Protein AF-A0A951NDZ2-F1 (afdb_monomer_lite)

Sequence (162 aa):
MSVLAFVDWQRAVTLLCQTNVKGIPMALCFEADPERTVRSPSTQIPFPRVIQLTRYVYVPWENRPHGDVSDLATKRDVLDRDKHTCVYCGKAGATTVDHVLPQSRGGRNSWENLAACCRSCNHEKADRTPEEAGMRLRWHPWRPDKTGYAQRAIWAGLAPAG

Foldseek 3Di:
DDDLDDDDQVVVVVQQPDDPPVRHRQKDQPDADPVDWDDDPVDIGGRGPDIGGPDDDDDDPPPDPPDDPNFADDQVRQCVVQVQAAQFPRDHNQPGKAFLQAVVRVGGNGQQGIHGHHPVVRVQQDNHHCVRSVTDGNDGGDDDPPVSVSSVVVVVVVDDPD

Secondary structure (DSSP, 8-state):
--------HHHHHHHHH-B-TTS-BSEEEEEEEEEEEEEETTEEEEEEEEEEESS----------SSGGGGB--HHHHHHHTTTB-TTT--B---EEEESS-GGGT--SBTTTEEEE-HHHHHHHTTS-TTTTTPPPSS------HHHHHHHHHHHHT----

Radius of gyration: 23.82 Å; chains: 1; bounding box: 50×30×68 Å

pLDDT: mean 81.68, std 19.01, range [36.09, 98.38]

Structure (mmCIF, N/CA/C/O backbone):
data_AF-A0A951NDZ2-F1
#
_entry.id   AF-A0A951NDZ2-F1
#
loop_
_atom_site.group_PDB
_atom_site.id
_atom_site.type_symbol
_atom_site.label_atom_id
_atom_site.label_alt_id
_atom_site.label_comp_id
_atom_site.label_asym_id
_atom_site.label_entity_id
_atom_site.label_seq_id
_atom_site.pdbx_PDB_ins_code
_atom_site.Cartn_x
_atom_site.Cartn_y
_atom_site.Cartn_z
_atom_site.occupancy
_atom_site.B_iso_or_equiv
_atom_site.auth_seq_id
_atom_site.auth_comp_id
_atom_site.auth_asym_id
_atom_site.auth_atom_id
_atom_site.pdbx_PDB_model_num
ATOM 1 N N . MET A 1 1 ? 13.190 -17.840 -13.270 1.00 50.56 1 MET A N 1
ATOM 2 C CA . MET A 1 1 ? 13.160 -16.546 -13.987 1.00 50.56 1 MET A CA 1
ATOM 3 C C . MET A 1 1 ? 11.716 -16.091 -14.061 1.00 50.56 1 MET A C 1
ATOM 5 O O . MET A 1 1 ? 10.891 -16.872 -14.511 1.00 50.56 1 MET A O 1
ATOM 9 N N . SER A 1 2 ? 11.392 -14.896 -13.572 1.00 54.44 2 SER A N 1
ATOM 10 C CA . SER A 1 2 ? 10.060 -14.303 -13.733 1.00 54.44 2 SER A CA 1
ATOM 11 C C . SER A 1 2 ? 10.058 -13.369 -14.944 1.00 54.44 2 SER A C 1
ATOM 13 O O . SER A 1 2 ? 11.010 -12.618 -15.154 1.00 54.44 2 SER A O 1
ATOM 15 N N . VAL A 1 3 ? 8.998 -13.421 -15.753 1.00 67.62 3 VAL A N 1
ATOM 16 C CA . VAL A 1 3 ? 8.802 -12.471 -16.857 1.00 67.62 3 VAL A CA 1
ATOM 17 C C . VAL A 1 3 ? 8.489 -11.103 -16.255 1.00 67.62 3 VAL A C 1
ATOM 19 O O . VAL A 1 3 ? 7.523 -10.962 -15.507 1.00 67.62 3 VAL A O 1
ATOM 22 N N . LEU A 1 4 ? 9.322 -10.106 -16.561 1.00 64.12 4 LEU A N 1
ATOM 23 C CA . LEU A 1 4 ? 9.162 -8.743 -16.044 1.00 64.12 4 LEU A CA 1
ATOM 24 C C . LEU A 1 4 ? 8.104 -7.947 -16.826 1.00 64.12 4 LEU A C 1
ATOM 26 O O . LEU A 1 4 ? 7.376 -7.162 -16.222 1.00 64.12 4 LEU A O 1
ATOM 30 N N . ALA A 1 5 ? 8.024 -8.141 -18.148 1.00 66.19 5 ALA A N 1
ATOM 31 C CA . ALA A 1 5 ? 7.063 -7.499 -19.048 1.00 66.19 5 ALA A CA 1
ATOM 32 C C . ALA A 1 5 ? 7.040 -8.190 -20.428 1.00 66.19 5 ALA A C 1
ATOM 34 O O . ALA A 1 5 ? 7.994 -8.882 -20.787 1.00 66.19 5 ALA A O 1
ATOM 35 N N . PHE A 1 6 ? 5.978 -7.952 -21.206 1.00 77.31 6 PHE A N 1
ATOM 36 C CA . PHE A 1 6 ? 5.911 -8.266 -22.638 1.00 77.31 6 PHE A CA 1
ATOM 37 C C . PHE A 1 6 ? 6.169 -6.992 -23.454 1.00 77.31 6 PHE A C 1
ATOM 39 O O . PHE A 1 6 ? 5.673 -5.925 -23.095 1.00 77.31 6 PHE A O 1
ATOM 46 N N . VAL A 1 7 ? 6.941 -7.105 -24.536 1.00 75.12 7 VAL A N 1
ATOM 47 C CA . VAL A 1 7 ? 7.273 -6.014 -25.472 1.00 75.12 7 VAL A CA 1
ATOM 48 C C . VAL A 1 7 ? 7.123 -6.514 -26.909 1.00 75.12 7 VAL A C 1
ATOM 50 O O . VAL A 1 7 ? 7.178 -7.723 -27.141 1.00 75.12 7 VAL A O 1
ATOM 53 N N . ASP A 1 8 ? 6.942 -5.611 -27.872 1.00 83.94 8 ASP A N 1
ATOM 54 C CA . ASP A 1 8 ? 6.964 -5.972 -29.291 1.00 83.94 8 ASP A CA 1
ATOM 55 C C . ASP A 1 8 ? 8.374 -6.395 -29.760 1.00 83.94 8 ASP A C 1
ATOM 57 O O . ASP A 1 8 ? 9.396 -6.161 -29.099 1.00 83.94 8 ASP A O 1
ATOM 61 N N . TRP A 1 9 ? 8.433 -7.055 -30.919 1.00 8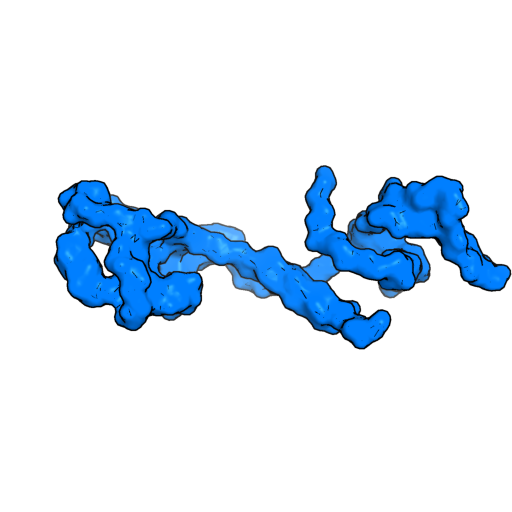7.00 9 TRP A N 1
ATOM 62 C CA . TRP A 1 9 ? 9.678 -7.629 -31.428 1.00 87.00 9 TRP A CA 1
ATOM 63 C C . TRP A 1 9 ? 10.665 -6.560 -31.916 1.00 87.00 9 TRP A C 1
ATOM 65 O O . TRP A 1 9 ? 11.875 -6.747 -31.778 1.00 87.00 9 TRP A O 1
ATOM 75 N N . GLN A 1 10 ? 10.186 -5.428 -32.441 1.00 86.19 10 GLN A N 1
ATOM 76 C CA . GLN A 1 10 ? 11.036 -4.317 -32.875 1.00 86.19 10 GLN A CA 1
ATOM 77 C C . GLN A 1 10 ? 11.770 -3.699 -31.681 1.00 86.19 10 GLN A C 1
ATOM 79 O O . GLN A 1 10 ? 12.962 -3.381 -31.761 1.00 86.19 10 GLN A O 1
ATOM 84 N N . ARG A 1 11 ? 11.089 -3.579 -30.541 1.00 78.31 11 ARG A N 1
ATOM 85 C CA . ARG A 1 11 ? 11.650 -3.083 -29.289 1.00 78.31 11 ARG A CA 1
ATOM 86 C C . ARG A 1 11 ? 12.653 -4.060 -28.707 1.00 78.31 11 ARG A C 1
ATOM 88 O O . ARG A 1 11 ? 13.726 -3.634 -28.278 1.00 78.31 11 ARG A O 1
ATOM 95 N N . ALA A 1 12 ? 12.336 -5.351 -28.737 1.00 86.56 12 ALA A N 1
ATOM 96 C CA . ALA A 1 12 ? 13.269 -6.384 -28.318 1.00 86.56 12 ALA A CA 1
ATOM 97 C C . ALA A 1 12 ? 14.571 -6.321 -29.134 1.00 86.56 12 ALA A C 1
ATOM 99 O O . ALA A 1 12 ? 15.654 -6.267 -28.556 1.00 86.56 12 ALA A O 1
ATOM 100 N N . VAL A 1 13 ? 14.470 -6.206 -30.461 1.00 89.50 13 VAL A N 1
ATOM 101 C CA . VAL A 1 13 ? 15.628 -6.025 -31.352 1.00 89.50 13 VAL A CA 1
ATOM 102 C C . VAL A 1 13 ? 16.373 -4.725 -31.052 1.00 89.50 13 VAL A C 1
ATOM 104 O O . VAL A 1 13 ? 17.597 -4.731 -30.968 1.00 89.50 13 VAL A O 1
ATOM 107 N N . THR A 1 14 ? 15.659 -3.624 -30.814 1.00 86.75 14 THR A N 1
ATOM 108 C CA . THR A 1 14 ? 16.275 -2.337 -30.455 1.00 86.75 14 THR A CA 1
ATOM 109 C C . THR A 1 14 ? 17.142 -2.465 -29.201 1.00 86.75 14 THR A C 1
ATOM 111 O O . THR A 1 14 ? 18.275 -1.993 -29.189 1.00 86.75 14 THR A O 1
ATOM 114 N N . LEU A 1 15 ? 16.646 -3.133 -28.157 1.00 86.19 15 LEU A N 1
ATOM 115 C CA . LEU A 1 15 ? 17.389 -3.344 -26.910 1.00 86.19 15 LEU A CA 1
ATOM 116 C C . LEU A 1 15 ? 18.588 -4.288 -27.085 1.00 86.19 15 LEU A C 1
ATOM 118 O O . LEU A 1 15 ? 19.610 -4.087 -26.432 1.00 86.19 15 LEU A O 1
ATOM 122 N N . LEU A 1 16 ? 18.479 -5.286 -27.966 1.00 88.56 16 LEU A N 1
ATOM 123 C CA . LEU A 1 16 ? 19.588 -6.180 -28.322 1.00 88.56 16 LEU A CA 1
ATOM 124 C C . LEU A 1 16 ? 20.699 -5.457 -29.098 1.00 88.56 16 LEU A C 1
ATOM 126 O O . LEU A 1 16 ? 21.868 -5.793 -28.940 1.00 88.56 16 LEU A O 1
ATOM 130 N N . CYS A 1 17 ? 20.347 -4.454 -29.907 1.00 87.81 17 CYS A N 1
ATOM 131 C CA . CYS A 1 17 ? 21.308 -3.644 -30.661 1.00 87.81 17 CYS A CA 1
ATOM 132 C C . CYS A 1 17 ? 21.969 -2.535 -29.835 1.00 87.81 17 CYS A C 1
ATOM 134 O O . CYS A 1 17 ? 22.982 -1.979 -30.256 1.00 87.81 17 CYS A O 1
ATOM 136 N N . GLN A 1 18 ? 21.376 -2.144 -28.707 1.00 82.75 18 GLN A N 1
ATOM 137 C CA . GLN A 1 18 ? 21.843 -1.004 -27.926 1.00 82.75 18 GLN A CA 1
ATOM 138 C C . GLN A 1 18 ? 22.912 -1.406 -26.914 1.00 82.75 18 GLN A C 1
ATOM 140 O O . GLN A 1 18 ? 22.823 -2.433 -26.243 1.00 82.75 18 GLN A O 1
ATOM 145 N N . THR A 1 19 ? 23.890 -0.523 -26.735 1.00 78.25 19 THR A N 1
ATOM 146 C CA . THR A 1 19 ? 24.867 -0.583 -25.649 1.00 78.25 19 THR A CA 1
ATOM 147 C C . THR A 1 19 ? 24.744 0.651 -24.769 1.00 78.25 19 THR A C 1
ATOM 149 O O . THR A 1 19 ? 24.386 1.732 -25.234 1.00 78.25 19 THR A O 1
ATOM 152 N N . ASN A 1 20 ? 25.090 0.523 -23.492 1.00 72.88 20 ASN A N 1
ATOM 153 C CA . ASN A 1 20 ? 25.246 1.689 -22.631 1.00 72.88 20 ASN A CA 1
ATOM 154 C C . ASN A 1 20 ? 26.549 2.454 -22.943 1.00 72.88 20 ASN A C 1
ATOM 156 O O . ASN A 1 20 ? 27.364 2.027 -23.757 1.00 72.88 20 ASN A O 1
ATOM 160 N N . VAL A 1 21 ? 26.779 3.566 -22.236 1.00 71.06 21 VAL A N 1
ATOM 161 C CA . VAL A 1 21 ? 27.969 4.428 -22.398 1.00 71.06 21 VAL A CA 1
ATOM 162 C C . VAL A 1 21 ? 29.311 3.723 -22.158 1.00 71.06 21 VAL A C 1
ATOM 164 O O . VAL A 1 21 ? 30.348 4.239 -22.552 1.00 71.06 21 VAL A O 1
ATOM 167 N N . LYS A 1 22 ? 29.308 2.551 -21.508 1.00 70.12 22 LYS A N 1
ATOM 168 C CA . LYS A 1 22 ? 30.496 1.709 -21.296 1.00 70.12 22 LYS A CA 1
ATOM 169 C C . LYS A 1 22 ? 30.636 0.612 -22.361 1.00 70.12 22 LYS A C 1
ATOM 171 O O . LYS A 1 22 ? 31.443 -0.292 -22.183 1.00 70.12 22 LYS A O 1
ATOM 176 N N . GLY A 1 23 ? 29.821 0.643 -23.419 1.00 75.94 23 GLY A N 1
ATOM 177 C CA . GLY A 1 23 ? 29.807 -0.368 -24.479 1.00 75.94 23 GLY A CA 1
ATOM 178 C C . GLY A 1 23 ? 29.191 -1.709 -24.068 1.00 75.94 23 GLY A C 1
ATOM 179 O O . GLY A 1 23 ? 29.291 -2.677 -24.811 1.00 75.94 23 GLY A O 1
ATOM 180 N N . ILE A 1 24 ? 28.545 -1.796 -22.899 1.00 74.44 24 ILE A N 1
ATOM 181 C CA . ILE A 1 24 ? 27.916 -3.042 -22.436 1.00 74.44 24 ILE A CA 1
ATOM 182 C C . ILE A 1 24 ? 26.535 -3.161 -23.102 1.00 74.44 24 ILE A C 1
ATOM 184 O O . ILE A 1 24 ? 25.765 -2.197 -22.994 1.00 74.44 24 ILE A O 1
ATOM 188 N N . PRO A 1 25 ? 26.190 -4.301 -23.739 1.00 79.62 25 PRO A N 1
ATOM 189 C CA . PRO A 1 25 ? 24.870 -4.531 -24.336 1.00 79.62 25 PRO A CA 1
ATOM 190 C C . PRO A 1 25 ? 23.765 -4.248 -23.331 1.00 79.62 25 PRO A C 1
ATOM 192 O O . PRO A 1 25 ? 23.947 -4.556 -22.162 1.00 79.62 25 PRO A O 1
ATOM 195 N N . MET A 1 26 ? 22.639 -3.668 -23.735 1.00 78.62 26 MET A N 1
ATOM 196 C CA . MET A 1 26 ? 21.518 -3.386 -22.828 1.00 78.62 26 MET A CA 1
ATOM 197 C C . MET A 1 26 ? 20.657 -4.623 -22.560 1.00 78.62 26 MET A C 1
ATOM 199 O O . MET A 1 26 ? 20.078 -4.755 -21.479 1.00 78.62 26 MET A O 1
ATOM 203 N N . ALA A 1 27 ? 20.608 -5.545 -23.517 1.00 87.50 27 ALA A N 1
ATOM 204 C CA . ALA A 1 27 ? 19.913 -6.813 -23.403 1.00 87.50 27 ALA A CA 1
ATOM 205 C C . ALA A 1 27 ? 20.702 -7.941 -24.072 1.00 87.50 27 ALA A C 1
ATOM 207 O O . ALA A 1 27 ? 21.537 -7.710 -24.943 1.00 87.50 27 ALA A O 1
ATOM 208 N N . LEU A 1 28 ? 20.403 -9.167 -23.665 1.00 90.69 28 LEU A N 1
ATOM 209 C CA . LEU A 1 28 ? 20.874 -10.408 -24.259 1.00 90.69 28 LEU A CA 1
ATOM 210 C C . LEU A 1 28 ? 19.667 -11.210 -24.724 1.00 90.69 28 LEU A C 1
ATOM 212 O O . LEU A 1 28 ? 18.632 -11.237 -24.053 1.00 90.69 28 LEU A O 1
ATOM 216 N N . CYS A 1 29 ? 19.799 -11.872 -25.868 1.00 91.44 29 CYS A N 1
ATOM 217 C CA . CYS A 1 29 ? 18.777 -12.793 -26.335 1.00 91.44 29 CYS A CA 1
ATOM 218 C C . CYS A 1 29 ? 18.905 -14.080 -25.522 1.00 91.44 29 CYS A C 1
ATOM 220 O O . CYS A 1 29 ? 19.943 -14.735 -25.568 1.00 91.44 29 CYS A O 1
ATOM 222 N N . PHE A 1 30 ? 17.869 -14.406 -24.755 1.00 91.75 30 PHE A N 1
ATOM 223 C CA . PHE A 1 30 ? 17.833 -15.609 -23.931 1.00 91.75 30 PHE A CA 1
ATOM 224 C C . PHE A 1 30 ? 17.192 -16.772 -24.691 1.00 91.75 30 PHE A C 1
ATOM 226 O O . PHE A 1 30 ? 17.709 -17.883 -24.678 1.00 91.75 30 PHE A O 1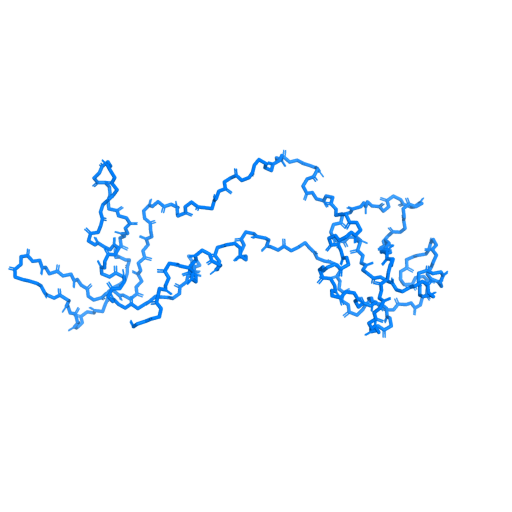
ATOM 233 N N . GLU A 1 31 ? 16.103 -16.496 -25.409 1.00 92.94 31 GLU A N 1
ATOM 234 C CA . GLU A 1 31 ? 15.418 -17.463 -26.263 1.00 92.94 31 GLU A CA 1
ATOM 235 C C . GLU A 1 31 ? 15.060 -16.804 -27.593 1.00 92.94 31 GLU A C 1
ATOM 237 O O . GLU A 1 31 ? 14.552 -15.678 -27.619 1.00 92.94 31 GLU A O 1
ATOM 242 N N . ALA A 1 32 ? 15.308 -17.514 -28.690 1.00 93.81 32 ALA A N 1
ATOM 243 C CA . ALA A 1 32 ? 15.009 -17.068 -30.042 1.00 93.81 32 ALA A CA 1
ATOM 244 C C . ALA A 1 32 ? 14.104 -18.071 -30.758 1.00 93.81 32 ALA A C 1
ATOM 246 O O . ALA A 1 32 ? 14.092 -19.262 -30.450 1.00 93.81 32 ALA A O 1
ATOM 247 N N . ASP A 1 33 ? 13.352 -17.574 -31.729 1.00 93.25 33 ASP A N 1
ATOM 248 C CA . ASP A 1 33 ? 12.639 -18.404 -32.687 1.00 93.25 33 ASP A CA 1
ATOM 249 C C . ASP A 1 33 ? 13.653 -19.020 -33.675 1.00 93.25 33 ASP A C 1
ATOM 251 O O . ASP A 1 33 ? 14.433 -18.274 -34.277 1.00 93.25 33 ASP A O 1
ATOM 255 N N . PRO A 1 34 ? 13.683 -20.356 -33.837 1.00 91.81 34 PRO A N 1
ATOM 256 C CA . PRO A 1 34 ? 14.669 -21.024 -34.683 1.00 91.81 34 PRO A CA 1
ATOM 257 C C . PRO A 1 34 ? 14.437 -20.807 -36.185 1.00 91.81 34 PRO A C 1
ATOM 259 O O . PRO A 1 34 ? 15.372 -20.966 -36.967 1.00 91.81 34 PRO A O 1
ATOM 262 N N . GLU A 1 35 ? 13.224 -20.439 -36.604 1.00 94.88 35 GLU A N 1
ATOM 263 C CA . GLU A 1 35 ? 12.859 -20.307 -38.021 1.00 94.88 35 GLU A CA 1
ATOM 264 C C . GLU A 1 35 ? 12.879 -18.853 -38.504 1.00 94.88 35 GLU A C 1
ATOM 266 O O . GLU A 1 35 ? 12.789 -18.577 -39.703 1.00 94.88 35 GLU A O 1
ATOM 271 N N . ARG A 1 36 ? 13.003 -17.893 -37.581 1.00 93.62 36 ARG A N 1
ATOM 272 C CA . ARG A 1 36 ? 12.875 -16.465 -37.882 1.00 93.62 36 ARG A CA 1
ATOM 273 C C . ARG A 1 36 ? 14.138 -15.698 -37.525 1.00 93.62 36 ARG A C 1
ATOM 275 O O . ARG A 1 36 ? 14.774 -15.886 -36.492 1.00 93.62 36 ARG A O 1
ATOM 282 N N . THR A 1 37 ? 14.501 -14.759 -38.389 1.00 94.69 37 THR A N 1
ATOM 283 C CA . THR A 1 37 ? 15.676 -13.901 -38.205 1.00 94.69 37 THR A CA 1
ATOM 284 C C . THR A 1 37 ? 15.354 -12.500 -38.684 1.00 94.69 37 THR A C 1
ATOM 286 O O . THR A 1 37 ? 14.786 -12.316 -39.760 1.00 94.69 37 THR A O 1
ATOM 289 N N . VAL A 1 38 ? 15.752 -11.506 -37.900 1.00 93.69 38 VAL A N 1
ATOM 290 C CA . VAL A 1 38 ? 15.701 -10.100 -38.288 1.00 93.69 38 VAL A CA 1
ATOM 291 C C . VAL A 1 38 ? 17.002 -9.758 -39.002 1.00 93.69 38 VAL A C 1
ATOM 293 O O . VAL A 1 38 ? 18.091 -10.017 -38.492 1.00 93.69 38 VAL A O 1
ATOM 296 N N . ARG A 1 39 ? 16.894 -9.209 -40.213 1.00 92.31 39 ARG A N 1
ATOM 297 C CA . ARG A 1 39 ? 18.040 -8.936 -41.088 1.00 92.31 39 ARG A CA 1
ATOM 298 C C . ARG A 1 39 ? 18.142 -7.445 -41.383 1.00 92.31 39 ARG A C 1
ATOM 300 O O . ARG A 1 39 ? 17.141 -6.798 -41.672 1.00 92.31 39 ARG A O 1
ATOM 307 N N . SER A 1 40 ? 19.364 -6.931 -41.358 1.00 87.88 40 SER A N 1
ATOM 308 C CA . SER A 1 40 ? 19.760 -5.642 -41.919 1.00 87.88 40 SER A CA 1
ATOM 309 C C . SER A 1 40 ? 20.948 -5.857 -42.872 1.00 87.88 40 SER A C 1
ATOM 311 O O . SER A 1 40 ? 21.556 -6.931 -42.852 1.00 87.88 40 SER A O 1
ATOM 313 N N . PRO A 1 41 ? 21.321 -4.867 -43.703 1.00 92.69 41 PRO A N 1
ATOM 314 C CA . PRO A 1 41 ? 22.468 -4.999 -44.606 1.00 92.69 41 PRO A CA 1
ATOM 315 C C . PRO A 1 41 ? 23.795 -5.336 -43.906 1.00 92.69 41 PRO A C 1
ATOM 317 O O . PRO A 1 41 ? 24.672 -5.937 -44.517 1.00 92.69 41 PRO A O 1
ATOM 320 N N . SER A 1 42 ? 23.947 -4.962 -42.633 1.00 88.62 42 SER A N 1
ATOM 321 C CA . SER A 1 42 ? 25.185 -5.116 -41.861 1.00 88.62 42 SER A CA 1
ATOM 322 C C . SER A 1 42 ? 25.060 -6.058 -40.661 1.00 88.62 42 SER A C 1
ATOM 324 O O . SER A 1 42 ? 26.039 -6.265 -39.945 1.00 88.62 42 SER A O 1
ATOM 326 N N . THR A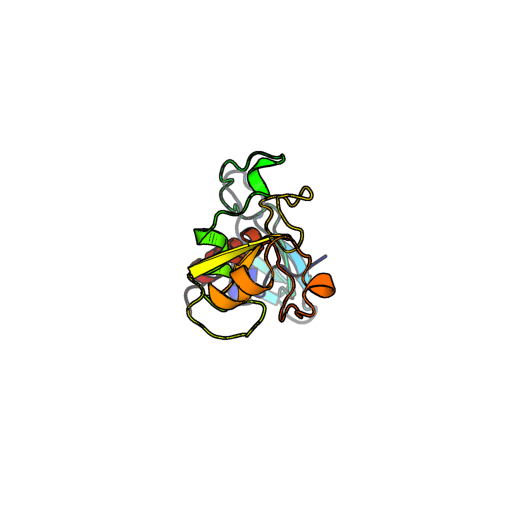 1 43 ? 23.876 -6.602 -40.364 1.00 86.12 43 THR A N 1
ATOM 327 C CA . THR A 1 43 ? 23.643 -7.366 -39.128 1.00 86.12 43 THR A CA 1
ATOM 328 C C . THR A 1 43 ? 22.513 -8.378 -39.293 1.00 86.12 43 THR A C 1
ATOM 330 O O . THR A 1 43 ? 21.553 -8.168 -40.033 1.00 86.12 43 THR A O 1
ATOM 333 N N . GLN A 1 44 ? 22.610 -9.493 -38.574 1.00 91.25 44 GLN A N 1
ATOM 334 C CA . GLN A 1 44 ? 21.542 -10.481 -38.457 1.00 91.25 44 GLN A CA 1
ATOM 335 C C . GLN A 1 44 ? 21.316 -10.786 -36.982 1.00 91.25 44 GLN A C 1
ATOM 337 O O . GLN A 1 44 ? 22.273 -10.997 -36.239 1.00 91.25 44 GLN A O 1
ATOM 342 N N . ILE A 1 45 ? 20.054 -10.778 -36.563 1.00 89.31 45 ILE A N 1
ATOM 343 C CA . ILE A 1 45 ? 19.651 -10.947 -35.167 1.00 89.31 45 ILE A CA 1
ATOM 344 C C . ILE A 1 45 ? 18.603 -12.061 -35.125 1.00 89.31 45 ILE A C 1
ATOM 346 O O . ILE A 1 45 ? 17.590 -11.952 -35.824 1.00 89.31 45 ILE A O 1
ATOM 350 N N . PRO A 1 46 ? 18.815 -13.135 -34.342 1.00 92.00 46 PRO A N 1
ATOM 351 C CA . PRO A 1 46 ? 17.796 -14.159 -34.125 1.00 92.00 46 PRO A CA 1
ATOM 352 C C . PRO A 1 46 ? 16.491 -13.517 -33.652 1.00 92.00 46 PRO A C 1
ATOM 354 O O . PRO A 1 46 ? 16.529 -12.588 -32.845 1.00 92.00 46 PRO A O 1
ATOM 357 N N . PHE A 1 47 ? 15.340 -13.967 -34.156 1.00 94.69 47 PHE A N 1
ATOM 358 C CA . PHE A 1 47 ? 14.074 -13.335 -33.789 1.00 94.69 47 PHE A CA 1
ATOM 359 C C . PHE A 1 47 ? 13.780 -13.586 -32.298 1.00 94.69 47 PHE A C 1
ATOM 361 O O . PHE A 1 47 ? 13.605 -14.741 -31.901 1.00 94.69 47 PHE A O 1
ATOM 368 N N . PRO A 1 48 ? 13.756 -12.546 -31.446 1.00 93.56 48 PRO A N 1
ATOM 369 C CA . PRO A 1 48 ? 13.769 -12.745 -30.003 1.00 93.56 48 PRO A CA 1
ATOM 370 C C . PRO A 1 48 ? 12.395 -13.165 -29.472 1.00 93.56 48 PRO A C 1
ATOM 372 O O . PRO A 1 48 ? 11.389 -12.515 -29.749 1.00 93.56 48 PRO A O 1
ATOM 375 N N . ARG A 1 49 ? 12.366 -14.221 -28.650 1.00 92.81 49 ARG A N 1
ATOM 376 C CA . ARG A 1 49 ? 11.192 -14.643 -27.863 1.00 92.81 49 ARG A CA 1
ATOM 377 C C . ARG A 1 49 ? 11.295 -14.189 -26.416 1.00 92.81 49 ARG A C 1
ATOM 379 O O . ARG A 1 49 ? 10.321 -13.712 -25.841 1.00 92.81 49 ARG A O 1
ATOM 386 N N . VAL A 1 50 ? 12.487 -14.317 -25.841 1.00 92.00 50 VAL A N 1
ATOM 387 C CA . VAL A 1 50 ? 12.794 -13.881 -24.479 1.00 92.00 50 VAL A CA 1
ATOM 388 C C . VAL A 1 50 ? 14.119 -13.140 -24.509 1.00 92.00 50 VAL A C 1
ATOM 390 O O . VAL A 1 50 ? 15.127 -13.669 -24.978 1.00 92.00 50 VAL A O 1
ATOM 393 N N . ILE A 1 51 ? 14.128 -11.915 -23.989 1.00 89.25 51 ILE A N 1
ATOM 394 C CA . ILE A 1 51 ? 15.349 -11.132 -23.792 1.00 89.25 51 ILE A CA 1
ATOM 395 C C . ILE A 1 51 ? 15.579 -10.899 -22.303 1.00 89.25 51 ILE A C 1
ATOM 397 O O . ILE A 1 51 ? 14.639 -10.694 -21.535 1.00 89.25 51 ILE A O 1
ATOM 401 N N . GLN A 1 52 ? 16.841 -10.909 -21.899 1.00 88.50 52 GLN A N 1
ATOM 402 C CA . GLN A 1 52 ? 17.275 -10.589 -20.549 1.00 88.50 52 GLN A CA 1
ATOM 403 C C . GLN A 1 52 ? 18.012 -9.257 -20.567 1.00 88.50 52 GLN A C 1
ATOM 405 O O . GLN A 1 52 ? 18.958 -9.079 -21.326 1.00 88.50 52 GLN A O 1
ATOM 410 N N . LEU A 1 53 ? 17.629 -8.324 -19.703 1.00 82.31 53 LEU A N 1
ATOM 411 C CA . LEU A 1 53 ? 18.377 -7.078 -19.554 1.00 82.31 53 LEU A CA 1
ATOM 412 C C . LEU A 1 53 ? 19.686 -7.348 -18.806 1.00 82.31 53 LEU A C 1
ATOM 414 O O . LEU A 1 53 ? 19.692 -8.017 -17.772 1.00 82.31 53 LEU A O 1
ATOM 418 N N . THR A 1 54 ? 20.794 -6.820 -19.318 1.00 76.38 54 THR A N 1
ATOM 419 C CA . THR A 1 54 ? 22.130 -6.971 -18.703 1.00 76.38 54 THR A CA 1
ATOM 420 C C . THR A 1 54 ? 22.304 -6.098 -17.468 1.00 76.38 54 THR A C 1
ATOM 422 O O . THR A 1 54 ? 23.145 -6.368 -16.612 1.00 76.38 54 THR A O 1
ATOM 425 N N . ARG A 1 55 ? 21.518 -5.023 -17.381 1.00 63.72 55 ARG A N 1
ATOM 426 C CA . ARG A 1 55 ? 21.499 -4.107 -16.254 1.00 63.72 55 ARG A CA 1
ATOM 427 C C . ARG A 1 55 ? 20.059 -3.796 -15.896 1.00 63.72 55 ARG A C 1
ATOM 429 O O . ARG A 1 55 ? 19.218 -3.558 -16.757 1.00 63.72 55 ARG A O 1
ATOM 436 N N . TYR A 1 56 ? 19.809 -3.783 -14.597 1.00 52.47 56 TYR A N 1
ATOM 437 C CA . TYR A 1 56 ? 18.551 -3.360 -14.007 1.00 52.47 56 TYR A CA 1
ATOM 438 C C . TYR A 1 56 ? 18.167 -1.965 -14.533 1.00 52.47 56 TYR A C 1
ATOM 440 O O . TYR A 1 56 ? 18.942 -1.016 -14.381 1.00 52.47 56 TYR A O 1
ATOM 448 N N . VAL A 1 57 ? 17.001 -1.842 -15.180 1.00 51.16 57 VAL A N 1
ATOM 449 C CA . VAL A 1 57 ? 16.446 -0.535 -15.558 1.00 51.16 57 VAL A CA 1
ATOM 450 C C . VAL A 1 57 ? 16.066 0.168 -14.264 1.00 51.16 57 VAL A C 1
ATOM 452 O O . VAL A 1 57 ? 15.283 -0.335 -13.465 1.00 51.16 57 VAL A O 1
ATOM 455 N N . TYR A 1 58 ? 16.720 1.298 -14.050 1.00 43.81 58 TYR A N 1
ATOM 456 C CA . TYR A 1 58 ? 16.681 2.123 -12.858 1.00 43.81 58 TYR A CA 1
ATOM 457 C C . TYR A 1 58 ? 15.243 2.526 -12.487 1.00 43.81 58 TYR A C 1
ATOM 459 O O . TYR A 1 58 ? 14.647 3.375 -13.143 1.00 43.81 58 TYR A O 1
ATOM 467 N N . VAL A 1 59 ? 14.704 1.954 -11.406 1.00 45.66 59 VAL A N 1
ATOM 468 C CA . VAL A 1 59 ? 13.708 2.655 -10.585 1.00 45.66 59 VAL A CA 1
ATOM 469 C C . VAL A 1 59 ? 14.527 3.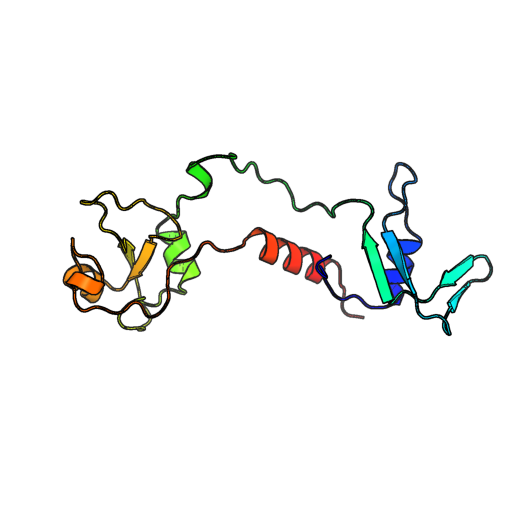578 -9.686 1.00 45.66 59 VAL A C 1
ATOM 471 O O . VAL A 1 59 ? 15.463 3.072 -9.054 1.00 45.66 59 VAL A O 1
ATOM 474 N N . PRO A 1 60 ? 14.257 4.894 -9.638 1.00 41.56 60 PRO A N 1
ATOM 475 C CA . PRO A 1 60 ? 14.960 5.784 -8.732 1.00 41.56 60 PRO A CA 1
ATOM 476 C C . PRO A 1 60 ? 14.937 5.191 -7.332 1.00 41.56 60 PRO A C 1
ATOM 478 O O . PRO A 1 60 ? 13.876 4.873 -6.793 1.00 41.56 60 PRO A O 1
ATOM 481 N N . TRP A 1 61 ? 16.125 4.996 -6.771 1.00 40.53 61 TRP A N 1
ATOM 482 C CA . TRP A 1 61 ? 16.277 4.714 -5.359 1.00 40.53 61 TRP A CA 1
ATOM 483 C C . TRP A 1 61 ? 15.835 5.980 -4.622 1.00 40.53 61 TRP A C 1
ATOM 485 O O . TRP A 1 61 ? 16.625 6.886 -4.377 1.00 40.53 61 TRP A O 1
ATOM 495 N N . GLU A 1 62 ? 14.539 6.097 -4.338 1.00 43.59 62 GLU A N 1
ATOM 496 C CA . GLU A 1 62 ? 14.110 6.937 -3.229 1.00 43.59 62 GLU A CA 1
ATOM 497 C C . GLU A 1 62 ? 14.777 6.345 -1.995 1.00 43.59 62 GLU A C 1
ATOM 499 O O . GLU A 1 62 ? 14.647 5.141 -1.772 1.00 43.59 62 GLU A O 1
ATOM 504 N N . ASN A 1 63 ? 15.513 7.177 -1.250 1.00 39.78 63 ASN A N 1
ATOM 505 C CA . ASN A 1 63 ? 16.055 6.893 0.078 1.00 39.78 63 ASN A CA 1
ATOM 506 C C . ASN A 1 63 ? 14.974 6.220 0.944 1.00 39.78 63 ASN A C 1
ATOM 508 O O . ASN A 1 63 ? 14.271 6.881 1.708 1.00 39.78 63 ASN A O 1
ATOM 512 N N . ARG A 1 64 ? 14.801 4.906 0.822 1.00 47.03 64 ARG A N 1
ATOM 513 C CA . ARG A 1 64 ? 13.998 4.136 1.751 1.00 47.03 64 ARG A CA 1
ATOM 514 C C . ARG A 1 64 ? 14.977 3.663 2.800 1.00 47.03 64 ARG A C 1
ATOM 516 O O . ARG A 1 64 ? 15.869 2.887 2.454 1.00 47.03 64 ARG A O 1
ATOM 523 N N . PRO A 1 65 ? 14.862 4.128 4.052 1.00 38.03 65 PRO A N 1
ATOM 524 C CA . PRO A 1 65 ? 15.614 3.506 5.121 1.00 38.03 65 PRO A CA 1
ATOM 525 C C . PRO A 1 65 ? 15.313 2.004 5.086 1.00 38.03 65 PRO A C 1
ATOM 527 O O . PRO A 1 65 ? 14.161 1.579 5.184 1.00 38.03 65 PRO A O 1
ATOM 530 N N . HIS A 1 66 ? 16.353 1.204 4.855 1.00 36.09 66 HIS A N 1
ATOM 531 C CA . HIS A 1 66 ? 16.306 -0.224 5.113 1.00 36.09 66 HIS A CA 1
ATOM 532 C C . HIS A 1 66 ? 16.197 -0.382 6.633 1.00 36.09 66 HIS A C 1
ATOM 534 O O . HIS A 1 66 ? 17.160 -0.135 7.352 1.00 36.09 66 HIS A O 1
ATOM 540 N N . GLY A 1 67 ? 14.996 -0.718 7.106 1.00 41.31 67 GLY A N 1
ATOM 541 C CA . GLY A 1 67 ? 14.666 -0.866 8.525 1.00 41.31 67 GLY A CA 1
ATOM 542 C C . GLY A 1 67 ? 13.364 -0.150 8.903 1.00 41.31 67 GLY A C 1
ATOM 543 O O . GLY A 1 67 ? 13.038 0.865 8.295 1.00 41.31 67 GLY A O 1
ATOM 544 N N . ASP A 1 68 ? 12.638 -0.733 9.867 1.00 47.91 68 ASP A N 1
ATOM 545 C CA . ASP A 1 68 ? 11.396 -0.372 10.605 1.00 47.91 68 ASP A CA 1
ATOM 546 C C . ASP A 1 68 ? 10.504 0.818 10.165 1.00 47.91 68 ASP A C 1
ATOM 548 O O . ASP A 1 68 ? 9.281 0.743 10.256 1.00 47.91 68 ASP A O 1
ATOM 552 N N . VAL A 1 69 ? 11.052 1.929 9.678 1.00 49.84 69 VAL A N 1
ATOM 553 C CA . VAL A 1 69 ? 10.303 3.130 9.262 1.00 49.84 69 VAL A CA 1
ATOM 554 C C . VAL A 1 69 ? 9.558 2.957 7.935 1.00 49.84 69 VAL A C 1
ATOM 556 O O . VAL A 1 69 ? 8.546 3.618 7.719 1.00 49.84 69 VAL A O 1
ATOM 559 N N . SER A 1 70 ? 10.010 2.061 7.048 1.00 57.62 70 SER A N 1
ATOM 560 C CA . SER A 1 70 ? 9.345 1.821 5.751 1.00 57.62 70 SER A CA 1
ATOM 561 C C . SER A 1 70 ? 8.047 1.004 5.853 1.00 57.62 70 SER A C 1
ATOM 563 O O . SER A 1 70 ? 7.281 0.931 4.882 1.00 57.62 70 SER A O 1
ATOM 565 N N . ASP A 1 71 ? 7.821 0.380 7.010 1.00 66.38 71 ASP A N 1
ATOM 566 C CA . ASP A 1 71 ? 6.673 -0.489 7.281 1.00 66.38 71 ASP A CA 1
ATOM 567 C C . ASP A 1 71 ? 5.522 0.275 7.940 1.00 66.38 71 ASP A C 1
ATOM 569 O O . ASP A 1 71 ? 4.409 -0.243 8.015 1.00 66.38 71 ASP A O 1
ATOM 573 N N . LEU A 1 72 ? 5.764 1.524 8.354 1.00 81.44 72 LEU A N 1
ATOM 574 C CA . LEU A 1 72 ? 4.744 2.402 8.905 1.00 81.44 72 LEU A CA 1
ATOM 575 C C . LEU A 1 72 ? 3.820 2.919 7.798 1.00 81.44 72 LEU A C 1
ATOM 577 O O . LEU A 1 72 ? 4.272 3.418 6.765 1.00 81.44 72 LEU A O 1
ATOM 581 N N . ALA A 1 73 ? 2.516 2.827 8.030 1.00 86.81 73 ALA A N 1
ATOM 582 C CA . ALA A 1 73 ? 1.498 3.380 7.152 1.00 86.81 73 ALA A CA 1
ATOM 583 C C . ALA A 1 73 ? 0.864 4.614 7.803 1.00 86.81 73 ALA A C 1
ATOM 585 O O . ALA A 1 73 ? 0.493 4.598 8.980 1.00 86.81 73 ALA A O 1
ATOM 586 N N . THR A 1 74 ? 0.731 5.703 7.043 1.00 90.94 74 THR A N 1
ATOM 587 C CA . THR A 1 74 ? -0.002 6.880 7.523 1.00 90.94 74 THR A CA 1
ATOM 588 C C . THR A 1 74 ? -1.505 6.691 7.332 1.00 90.94 74 THR A C 1
ATOM 590 O O . THR A 1 74 ? -1.960 5.925 6.481 1.00 90.94 74 THR A O 1
ATOM 593 N N . LYS A 1 75 ? -2.317 7.443 8.086 1.00 94.25 75 LYS A N 1
ATOM 594 C CA . LYS A 1 75 ? -3.778 7.435 7.919 1.00 94.25 75 LYS A CA 1
ATOM 595 C C . LYS A 1 75 ? -4.193 7.709 6.468 1.00 94.25 75 LYS A C 1
ATOM 597 O O . LYS A 1 75 ? -5.094 7.053 5.956 1.00 94.25 75 LYS A O 1
ATOM 602 N N . ARG A 1 76 ? -3.553 8.697 5.833 1.00 93.38 76 ARG A N 1
ATOM 603 C CA . ARG A 1 76 ? -3.844 9.090 4.450 1.00 93.38 76 ARG A CA 1
ATOM 604 C C . ARG A 1 76 ? -3.555 7.939 3.492 1.00 93.38 76 ARG A C 1
ATOM 606 O O . ARG A 1 76 ? -4.430 7.563 2.727 1.00 93.38 76 ARG A O 1
ATOM 613 N N . ASP A 1 77 ? -2.378 7.336 3.621 1.00 92.00 77 ASP A N 1
ATOM 614 C CA . ASP A 1 77 ? -1.958 6.210 2.790 1.00 92.00 77 ASP A CA 1
ATOM 615 C C . ASP A 1 77 ? -2.933 5.022 2.848 1.00 92.00 77 ASP A C 1
ATOM 617 O O . ASP A 1 77 ? -3.249 4.422 1.822 1.00 92.00 77 ASP A O 1
ATOM 621 N N . VAL A 1 78 ? -3.423 4.682 4.043 1.00 95.62 78 VAL A N 1
ATOM 622 C CA . VAL A 1 78 ? -4.365 3.567 4.237 1.00 95.62 78 VAL A CA 1
ATOM 623 C C . VAL A 1 78 ? -5.742 3.889 3.651 1.00 95.62 78 VAL A C 1
ATOM 625 O O . VAL A 1 78 ? -6.344 3.037 3.000 1.00 95.62 78 VAL A O 1
ATOM 628 N N . LEU A 1 79 ? -6.236 5.118 3.846 1.00 96.88 79 LEU A N 1
ATOM 629 C CA . LEU A 1 79 ? -7.503 5.560 3.254 1.00 96.88 79 LEU A CA 1
ATOM 630 C C . LEU A 1 79 ? -7.451 5.531 1.723 1.00 96.88 79 LEU A C 1
ATOM 632 O O . LEU A 1 79 ? -8.393 5.042 1.096 1.00 96.88 79 LEU A O 1
ATOM 636 N N . ASP A 1 80 ? -6.343 5.991 1.141 1.00 94.44 80 ASP A N 1
ATOM 637 C CA . ASP A 1 80 ? -6.126 5.984 -0.305 1.00 94.44 80 ASP A CA 1
ATOM 638 C C . ASP A 1 80 ? -6.009 4.541 -0.837 1.00 94.44 80 ASP A C 1
ATOM 640 O O . ASP A 1 80 ? -6.676 4.192 -1.816 1.00 94.44 80 ASP A O 1
ATOM 644 N N . ARG A 1 81 ? -5.239 3.667 -0.160 1.00 93.81 81 ARG A N 1
ATOM 645 C CA . ARG A 1 81 ? -5.103 2.233 -0.499 1.00 93.81 81 ARG A CA 1
ATOM 646 C C . ARG A 1 81 ? -6.463 1.543 -0.592 1.00 93.81 81 ARG A C 1
ATOM 648 O O . ARG A 1 81 ? -6.735 0.838 -1.563 1.00 93.81 81 ARG A O 1
ATOM 655 N N . ASP A 1 82 ? -7.308 1.762 0.410 1.00 96.00 82 ASP A N 1
ATOM 656 C CA . ASP A 1 82 ? -8.610 1.104 0.544 1.00 96.00 82 ASP A CA 1
ATOM 657 C C . ASP A 1 82 ? -9.738 1.870 -0.176 1.00 96.00 82 ASP A C 1
ATOM 659 O O . ASP A 1 82 ? -10.919 1.551 -0.012 1.00 96.00 82 ASP A O 1
ATOM 663 N N . LYS A 1 83 ? -9.400 2.898 -0.974 1.00 96.88 83 LYS A N 1
ATOM 664 C CA . LYS A 1 83 ? -10.347 3.744 -1.724 1.00 96.88 83 LYS A CA 1
ATOM 665 C C . LYS A 1 83 ? -11.478 4.286 -0.846 1.00 96.88 83 LYS A C 1
ATOM 667 O O . LYS A 1 83 ? -12.644 4.264 -1.241 1.00 96.88 83 LYS A O 1
ATOM 672 N N . HIS A 1 84 ? -11.154 4.705 0.376 1.00 98.06 84 HIS A N 1
ATOM 673 C CA . HIS A 1 84 ? -12.127 5.153 1.374 1.00 98.06 84 HIS A CA 1
ATOM 674 C C . HIS A 1 84 ? -13.282 4.161 1.618 1.00 98.06 84 HIS A C 1
ATOM 676 O O . HIS A 1 84 ? -14.392 4.571 1.962 1.00 98.06 84 HIS A O 1
ATOM 682 N N . THR A 1 85 ? -13.055 2.856 1.460 1.00 98.38 85 THR A N 1
ATOM 683 C CA . THR A 1 85 ? -14.070 1.824 1.704 1.00 98.38 85 THR A CA 1
ATOM 684 C C . THR A 1 85 ? -13.825 1.172 3.057 1.00 98.38 85 THR A C 1
ATOM 686 O O . THR A 1 85 ? -12.706 0.790 3.380 1.00 98.38 85 THR A O 1
ATOM 689 N N . CYS A 1 86 ? -14.865 1.054 3.881 1.00 98.38 86 CYS A N 1
ATOM 690 C CA . CYS A 1 86 ? -14.743 0.436 5.197 1.00 98.38 86 CYS A CA 1
ATOM 691 C C . CYS A 1 86 ? -14.501 -1.075 5.078 1.00 98.38 86 CYS A C 1
ATOM 693 O O . CYS A 1 86 ? -15.321 -1.785 4.495 1.00 98.38 86 CYS A O 1
ATOM 695 N N . VAL A 1 87 ? -13.438 -1.567 5.716 1.00 98.38 87 VAL A N 1
ATOM 696 C CA . VAL A 1 87 ? -13.033 -2.984 5.700 1.00 98.38 87 VAL A CA 1
ATOM 697 C C . VAL A 1 87 ? -14.062 -3.939 6.311 1.00 98.38 87 VAL A C 1
ATOM 699 O O . VAL A 1 87 ? -14.097 -5.109 5.949 1.00 98.38 87 VAL A O 1
ATOM 702 N N . TYR A 1 88 ? -14.931 -3.456 7.202 1.00 98.25 88 TYR A N 1
ATOM 703 C CA . TYR A 1 88 ? -15.947 -4.276 7.867 1.00 98.25 88 TYR A CA 1
ATOM 704 C C . TYR A 1 88 ? -17.275 -4.263 7.099 1.00 98.25 88 TYR A C 1
ATOM 706 O O . TYR A 1 88 ? -17.732 -5.277 6.564 1.00 98.25 88 TYR A O 1
ATOM 714 N N . CYS A 1 89 ? -17.905 -3.091 6.970 1.00 97.56 89 CYS A N 1
ATOM 715 C CA . CYS A 1 89 ? -19.221 -2.999 6.334 1.00 97.56 89 CYS A CA 1
ATOM 716 C C . CYS A 1 89 ? -19.176 -2.951 4.798 1.00 97.56 89 CYS A C 1
ATOM 718 O O . CYS A 1 89 ? -20.197 -3.215 4.167 1.00 97.56 89 CYS A O 1
ATOM 720 N N . GLY A 1 90 ? -18.028 -2.639 4.187 1.00 97.56 90 GLY A N 1
ATOM 721 C CA . GLY A 1 90 ? -17.868 -2.527 2.733 1.00 97.56 90 GLY A CA 1
ATOM 722 C C . GLY A 1 90 ? -18.449 -1.249 2.118 1.00 97.56 90 GLY A C 1
ATOM 723 O O . GLY A 1 90 ? -18.440 -1.107 0.900 1.00 97.56 90 GLY A O 1
ATOM 724 N N . LYS A 1 91 ? -18.970 -0.319 2.928 1.00 97.75 91 LYS A N 1
ATOM 725 C CA . LYS A 1 91 ? -19.510 0.960 2.443 1.00 97.75 91 LYS A CA 1
ATOM 726 C C . LYS A 1 91 ? -18.382 1.966 2.198 1.00 97.75 91 LYS A C 1
ATOM 728 O O . LYS A 1 91 ? -17.412 2.006 2.957 1.00 97.75 91 LYS A O 1
ATOM 733 N N . ALA A 1 92 ? -18.539 2.797 1.169 1.00 96.94 92 ALA A N 1
ATOM 734 C CA . ALA A 1 92 ? -17.670 3.945 0.917 1.00 96.94 92 ALA A CA 1
ATOM 735 C C . ALA A 1 92 ? -17.826 5.027 2.007 1.00 96.94 92 ALA A C 1
ATOM 737 O O . ALA A 1 92 ? -18.786 5.016 2.780 1.00 96.94 92 ALA A O 1
ATOM 738 N N . GLY A 1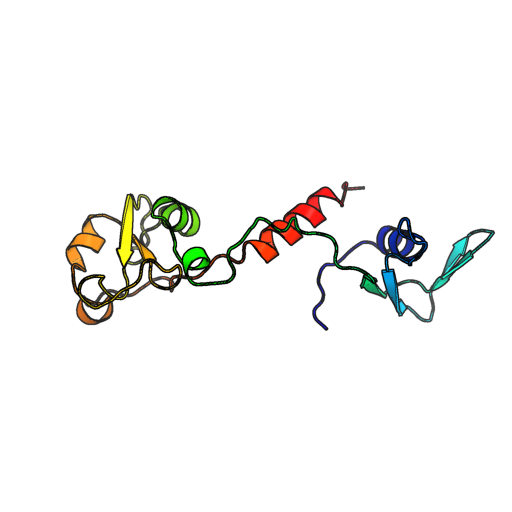 93 ? -16.889 5.977 2.055 1.00 94.50 93 GLY A N 1
ATOM 739 C CA . GLY A 1 93 ? -16.903 7.086 3.016 1.00 94.50 93 GLY A CA 1
ATOM 740 C C . GLY A 1 93 ? -16.172 6.790 4.329 1.00 94.50 93 GLY A C 1
ATOM 741 O O . GLY A 1 93 ? -16.449 7.416 5.354 1.00 94.50 93 GLY A O 1
ATOM 742 N N . ALA A 1 94 ? -15.231 5.845 4.331 1.00 97.81 94 ALA A N 1
ATOM 743 C CA . ALA A 1 94 ? -14.306 5.674 5.441 1.00 97.81 94 ALA A CA 1
ATOM 744 C C . ALA A 1 94 ? -13.461 6.947 5.629 1.00 97.81 94 ALA A C 1
ATOM 746 O O . ALA A 1 94 ? -12.868 7.484 4.690 1.00 97.81 94 ALA A O 1
ATOM 747 N N . THR A 1 95 ? -13.419 7.432 6.868 1.00 97.31 95 THR A N 1
ATOM 748 C CA . THR A 1 95 ? -12.698 8.656 7.274 1.00 97.31 95 THR A CA 1
ATOM 749 C C . THR A 1 95 ? -11.725 8.404 8.424 1.00 97.31 95 THR A C 1
ATOM 751 O O . THR A 1 95 ? -10.986 9.303 8.840 1.00 97.31 95 THR A O 1
ATOM 754 N N . THR A 1 96 ? -11.710 7.178 8.943 1.00 97.50 96 THR A N 1
ATOM 755 C CA . THR A 1 96 ? -10.848 6.715 10.029 1.00 97.50 96 THR A CA 1
ATOM 756 C C . THR A 1 96 ? -10.077 5.478 9.589 1.00 97.50 96 THR A C 1
ATOM 758 O O . THR A 1 96 ? -10.395 4.863 8.572 1.00 97.50 96 THR A O 1
ATOM 761 N N . VAL A 1 97 ? -9.051 5.136 10.356 1.00 97.69 97 VAL A N 1
ATOM 762 C CA . VAL A 1 97 ? -8.272 3.913 10.188 1.00 97.69 97 VAL A CA 1
ATOM 763 C C . VAL A 1 97 ? -8.366 3.146 11.496 1.00 97.69 97 VAL A C 1
ATOM 765 O O . VAL A 1 97 ? -8.297 3.761 12.559 1.00 97.69 97 VAL A O 1
ATOM 768 N N . ASP A 1 98 ? -8.573 1.842 11.391 1.00 97.62 98 ASP A N 1
ATOM 769 C CA . ASP A 1 98 ? -8.634 0.908 12.508 1.00 97.62 98 ASP A CA 1
ATOM 770 C C . ASP A 1 98 ? -7.382 0.024 12.519 1.00 97.62 98 ASP A C 1
ATOM 772 O O . ASP A 1 98 ? -6.856 -0.331 11.457 1.00 97.62 98 ASP A O 1
ATOM 776 N N . HIS A 1 99 ? -6.932 -0.342 13.719 1.00 97.81 99 HIS A N 1
ATOM 777 C CA . HIS A 1 99 ? -5.896 -1.347 13.923 1.00 97.81 99 HIS A CA 1
ATOM 778 C C . HIS A 1 99 ? -6.537 -2.721 14.112 1.00 97.81 99 HIS A C 1
ATOM 780 O O . HIS A 1 99 ? -7.242 -2.929 15.099 1.00 97.81 99 HIS A O 1
ATOM 786 N N . VAL A 1 100 ? -6.247 -3.679 13.230 1.00 97.12 100 VAL A N 1
ATOM 787 C CA . VAL A 1 100 ? -6.756 -5.059 13.322 1.00 97.12 100 VAL A CA 1
ATOM 788 C C . VAL A 1 100 ? -6.404 -5.673 14.680 1.00 97.12 100 VAL A C 1
ATOM 790 O O . VAL A 1 100 ? -7.301 -6.071 15.421 1.00 97.12 100 VAL A O 1
ATOM 793 N N . LEU A 1 101 ? -5.125 -5.660 15.059 1.00 97.12 101 LEU A N 1
ATOM 794 C CA . LEU A 1 101 ? -4.702 -5.815 16.448 1.00 97.12 101 LEU A CA 1
ATOM 795 C C . LEU A 1 101 ? -4.731 -4.431 17.115 1.00 97.12 101 LEU A C 1
ATOM 797 O O . LEU A 1 101 ? -3.968 -3.568 16.679 1.00 97.12 101 LEU A O 1
ATOM 801 N N . PRO A 1 102 ? -5.547 -4.196 18.160 1.00 96.44 102 PRO A N 1
ATOM 802 C CA . PRO A 1 102 ? -5.635 -2.898 18.828 1.00 96.44 102 PRO A CA 1
ATOM 803 C C . PRO A 1 102 ? -4.281 -2.367 19.306 1.00 96.44 102 PRO A C 1
ATOM 805 O O . PRO A 1 102 ? -3.439 -3.118 19.804 1.00 96.44 102 PRO A O 1
ATOM 808 N N . GLN A 1 103 ? -4.089 -1.048 19.221 1.00 94.31 103 GLN A N 1
ATOM 809 C CA . GLN A 1 103 ? -2.857 -0.397 19.679 1.00 94.31 103 GLN A CA 1
ATOM 810 C C . GLN A 1 103 ? -2.603 -0.630 21.177 1.00 94.31 103 GLN A C 1
ATOM 812 O O . GLN A 1 103 ? -1.470 -0.891 21.578 1.00 94.31 103 GLN A O 1
ATOM 817 N N . SER A 1 104 ? -3.667 -0.624 21.985 1.00 94.94 104 SER A N 1
ATOM 818 C CA . SER A 1 104 ? -3.649 -0.948 23.419 1.00 94.94 104 SER A CA 1
ATOM 819 C C . SER A 1 104 ? -3.093 -2.346 23.725 1.00 94.94 104 SER A C 1
ATOM 821 O O . SER A 1 104 ? -2.645 -2.599 24.840 1.00 94.94 104 SER A O 1
ATOM 823 N N . ARG A 1 105 ? -3.059 -3.240 22.728 1.00 94.12 105 ARG A N 1
ATOM 824 C CA . ARG A 1 105 ? -2.529 -4.609 22.819 1.00 94.12 105 ARG A CA 1
ATOM 825 C C . ARG A 1 105 ? -1.256 -4.822 21.989 1.00 94.12 105 ARG A C 1
ATOM 827 O O . ARG A 1 105 ? -0.924 -5.952 21.646 1.00 94.12 105 ARG A O 1
ATOM 834 N N . GLY A 1 106 ? -0.544 -3.746 21.648 1.00 92.62 106 GLY A N 1
ATOM 835 C CA . GLY A 1 106 ? 0.724 -3.810 20.911 1.00 92.62 106 GLY A CA 1
ATOM 836 C C . GLY A 1 106 ? 0.588 -3.784 19.386 1.00 92.62 106 GLY A C 1
ATOM 837 O O . GLY A 1 106 ? 1.575 -3.996 18.679 1.00 92.62 106 GLY A O 1
ATOM 838 N N . GLY A 1 107 ? -0.606 -3.493 18.864 1.00 92.81 107 GLY A N 1
ATOM 839 C CA . GLY A 1 107 ? -0.833 -3.263 17.442 1.00 92.81 107 GLY A CA 1
ATOM 840 C C . GLY A 1 107 ? 0.016 -2.125 16.882 1.00 92.81 107 GLY A C 1
ATOM 841 O O . GLY A 1 107 ? -0.108 -0.975 17.304 1.00 92.81 107 GLY A O 1
ATOM 842 N N . ARG A 1 108 ? 0.866 -2.430 15.898 1.00 91.62 108 ARG A N 1
ATOM 843 C CA . ARG A 1 108 ? 1.737 -1.441 15.243 1.00 91.62 108 ARG A CA 1
ATOM 844 C C . ARG A 1 108 ? 0.979 -0.659 14.171 1.00 91.62 108 ARG A C 1
ATOM 846 O O . ARG A 1 108 ? -0.008 -1.141 13.619 1.00 91.62 108 ARG A O 1
ATOM 853 N N . ASN A 1 109 ? 1.489 0.517 13.814 1.00 91.38 109 ASN A N 1
ATOM 854 C CA . ASN A 1 109 ? 1.004 1.300 12.672 1.00 91.38 109 ASN A CA 1
ATOM 855 C C . ASN A 1 109 ? 1.517 0.735 11.334 1.00 91.38 109 ASN A C 1
ATOM 857 O O . ASN A 1 109 ? 2.033 1.491 10.517 1.00 91.38 109 ASN A O 1
ATOM 861 N N . SER A 1 110 ? 1.447 -0.583 11.125 1.00 90.69 110 SER A N 1
ATOM 862 C CA . SER A 1 110 ? 1.959 -1.223 9.911 1.00 90.69 110 SER A CA 1
ATOM 863 C C . SER A 1 110 ? 0.890 -1.392 8.836 1.00 90.69 110 SER A C 1
ATOM 865 O O . SER A 1 110 ? -0.311 -1.411 9.120 1.00 90.69 110 SER A O 1
ATOM 867 N N . TRP A 1 111 ? 1.322 -1.554 7.588 1.00 91.81 111 TRP A N 1
ATOM 868 C CA . TRP A 1 111 ? 0.429 -1.787 6.450 1.00 91.81 111 TRP A CA 1
ATOM 869 C C . TRP A 1 111 ? -0.472 -3.014 6.612 1.00 91.81 111 TRP A C 1
ATOM 871 O O . TRP A 1 111 ? -1.616 -3.005 6.161 1.00 91.81 111 TRP A O 1
ATOM 881 N N . GLU A 1 112 ? 0.044 -4.050 7.263 1.00 92.38 112 GLU A N 1
ATOM 882 C CA . GLU A 1 112 ? -0.623 -5.326 7.517 1.00 92.38 112 GLU A CA 1
ATOM 883 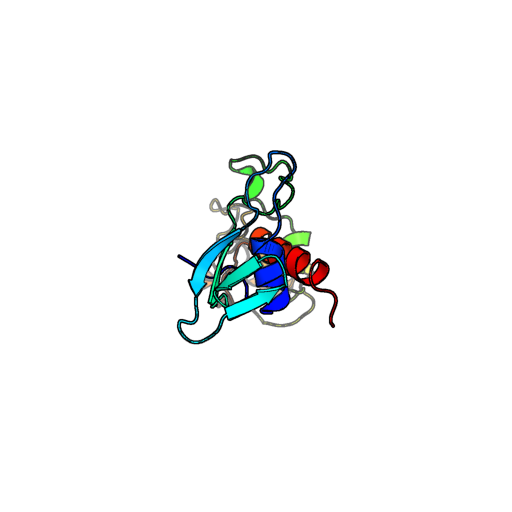C C . GLU A 1 112 ? -1.576 -5.261 8.719 1.00 92.38 112 GLU A C 1
ATOM 885 O O . GLU A 1 112 ? -2.407 -6.151 8.887 1.00 92.38 112 GLU A O 1
ATOM 890 N N . ASN A 1 113 ? -1.491 -4.206 9.537 1.00 95.88 113 ASN A N 1
ATOM 891 C CA . ASN A 1 113 ? -2.336 -4.030 10.717 1.00 95.88 113 ASN A CA 1
ATOM 892 C C . ASN A 1 113 ? -3.374 -2.907 10.570 1.00 95.88 113 ASN A C 1
ATOM 894 O O . ASN A 1 113 ? -4.373 -2.916 11.279 1.00 95.88 113 ASN A O 1
ATOM 898 N N . LEU A 1 114 ? -3.166 -1.936 9.676 1.00 96.81 114 LEU A N 1
ATOM 899 C CA . LEU A 1 114 ? -4.060 -0.787 9.511 1.00 96.81 114 LEU A CA 1
ATOM 900 C C . LEU A 1 114 ? -5.025 -0.947 8.330 1.00 96.81 114 LEU A C 1
ATOM 902 O O . LEU A 1 114 ? -4.596 -1.220 7.208 1.00 96.81 114 LEU A O 1
ATOM 906 N N . ALA A 1 115 ? -6.317 -0.682 8.543 1.00 97.81 115 ALA A N 1
ATOM 907 C CA . ALA A 1 115 ? -7.332 -0.668 7.483 1.00 97.81 115 ALA A CA 1
ATOM 908 C C . ALA A 1 115 ? -8.303 0.510 7.579 1.00 97.81 115 ALA A C 1
ATOM 910 O O . ALA A 1 115 ? -8.629 0.991 8.665 1.00 97.81 115 ALA A O 1
ATOM 911 N N . ALA A 1 116 ? -8.802 0.967 6.431 1.00 98.38 116 ALA A N 1
ATOM 912 C CA . ALA A 1 116 ? -9.816 2.007 6.381 1.00 98.38 116 ALA A CA 1
ATOM 913 C C . ALA A 1 116 ? -11.123 1.522 7.020 1.00 98.38 116 ALA A C 1
ATOM 915 O O . ALA A 1 116 ? -11.650 0.447 6.725 1.00 98.38 116 ALA A O 1
ATOM 916 N N . CYS A 1 117 ? -11.684 2.353 7.890 1.00 98.31 117 CYS A N 1
ATOM 917 C CA . CYS A 1 117 ? -12.884 2.034 8.643 1.00 98.31 117 CYS A CA 1
ATOM 918 C C . CYS A 1 117 ? -13.808 3.256 8.729 1.00 98.31 117 CYS A C 1
ATOM 920 O O . CYS A 1 117 ? -13.348 4.402 8.769 1.00 98.31 117 CYS A O 1
ATOM 922 N N . CYS A 1 118 ? -15.126 3.039 8.736 1.00 98.12 118 CYS A N 1
ATOM 923 C CA . CYS A 1 118 ? -16.078 4.099 9.054 1.00 98.12 118 CYS A CA 1
ATOM 924 C C . CYS A 1 118 ? -16.161 4.293 10.574 1.00 98.12 118 CYS A C 1
ATOM 926 O O . CYS A 1 118 ? -15.868 3.386 11.350 1.00 98.12 118 CYS A O 1
ATOM 928 N N . ARG A 1 119 ? -16.608 5.473 11.014 1.00 97.62 119 ARG A N 1
ATOM 929 C CA . ARG A 1 119 ? -16.625 5.818 12.442 1.00 97.62 119 ARG A CA 1
ATOM 930 C C . ARG A 1 119 ? -17.502 4.872 13.276 1.00 97.62 119 ARG A C 1
ATOM 932 O O . ARG A 1 119 ? -17.128 4.554 14.396 1.00 97.62 119 ARG A O 1
ATOM 939 N N . SER A 1 120 ? -18.625 4.402 12.724 1.00 97.81 120 SER A N 1
ATOM 940 C CA . SER A 1 120 ? -19.533 3.477 13.415 1.00 97.81 120 SER A CA 1
ATOM 941 C C . SER A 1 120 ? -18.890 2.111 13.654 1.00 97.81 120 SER A C 1
ATOM 943 O O . SER A 1 120 ? -18.840 1.671 14.794 1.00 97.81 120 SER A O 1
ATOM 945 N N . CYS A 1 121 ? -18.328 1.479 12.615 1.00 98.06 121 CYS A N 1
ATOM 946 C CA . CYS A 1 121 ? -17.650 0.188 12.758 1.00 98.06 121 CYS A CA 1
ATOM 947 C C . CYS A 1 121 ? -16.386 0.307 13.620 1.00 98.06 121 CYS A C 1
ATOM 949 O O . CYS A 1 121 ? -16.089 -0.598 14.389 1.00 98.06 121 CYS A O 1
ATOM 951 N N . ASN A 1 122 ? -15.660 1.426 13.530 1.00 97.38 122 ASN A N 1
ATOM 952 C CA . ASN A 1 122 ? -14.476 1.658 14.357 1.00 97.38 122 ASN A CA 1
ATOM 953 C C . ASN A 1 122 ? -14.838 1.723 15.848 1.00 97.38 122 ASN A C 1
ATOM 955 O O . ASN A 1 122 ? -14.171 1.124 16.684 1.00 97.38 122 ASN A O 1
ATOM 959 N N . HIS A 1 123 ? -15.927 2.425 16.173 1.00 97.12 123 HIS A N 1
ATOM 960 C CA . HIS A 1 123 ? -16.447 2.504 17.535 1.00 97.12 123 HIS A CA 1
ATOM 961 C C . HIS A 1 123 ? -17.009 1.162 18.021 1.00 97.12 123 HIS A C 1
ATOM 963 O O . HIS A 1 123 ? -16.839 0.809 19.181 1.00 97.12 123 HIS A O 1
ATOM 969 N N . GLU A 1 124 ? -17.672 0.409 17.142 1.00 97.38 124 GLU A N 1
ATOM 970 C CA . GLU A 1 124 ? -18.179 -0.926 17.453 1.00 97.38 124 GLU A CA 1
ATOM 971 C C . GLU A 1 124 ? -17.038 -1.890 17.787 1.00 97.38 124 GLU A C 1
ATOM 973 O O . GLU A 1 124 ? -17.107 -2.570 18.805 1.00 97.38 124 GLU A O 1
ATOM 978 N N . LYS A 1 125 ? -15.955 -1.912 17.001 1.00 97.12 125 LYS A N 1
ATOM 979 C CA . LYS A 1 125 ? -14.796 -2.763 17.289 1.00 97.12 125 LYS A CA 1
ATOM 980 C C . LYS A 1 125 ? -14.089 -2.358 18.585 1.00 97.12 125 LYS A C 1
ATOM 982 O O . LYS A 1 125 ? -13.857 -3.218 19.437 1.00 97.12 125 LYS A O 1
ATOM 987 N N . ALA A 1 126 ? -13.797 -1.064 18.749 1.00 95.62 126 ALA A N 1
ATOM 988 C CA . ALA A 1 126 ? -13.043 -0.516 19.879 1.00 95.62 126 ALA A CA 1
ATOM 989 C C . ALA A 1 126 ? -11.703 -1.261 20.108 1.00 95.62 126 ALA A C 1
ATOM 991 O O . ALA A 1 126 ? -11.005 -1.603 19.152 1.00 95.62 126 ALA A O 1
ATOM 992 N N . ASP A 1 127 ? -11.349 -1.544 21.367 1.00 95.62 127 ASP A N 1
ATOM 993 C CA . ASP A 1 127 ? -10.107 -2.221 21.782 1.00 95.62 127 ASP A CA 1
ATOM 994 C C . ASP A 1 127 ? -10.136 -3.756 21.633 1.00 95.62 127 ASP A C 1
ATOM 996 O O . ASP A 1 127 ? -9.418 -4.482 22.332 1.00 95.62 127 ASP A O 1
ATOM 1000 N N . ARG A 1 128 ? -10.982 -4.275 20.739 1.00 97.31 128 ARG A N 1
ATOM 1001 C CA . ARG A 1 128 ? -11.114 -5.707 20.439 1.00 97.31 128 ARG A CA 1
ATOM 1002 C C . ARG A 1 128 ? -10.493 -6.056 19.094 1.00 97.31 128 ARG A C 1
ATOM 1004 O O . ARG A 1 128 ? -10.377 -5.194 18.219 1.00 97.31 128 ARG A O 1
ATOM 1011 N N . THR A 1 129 ? -10.116 -7.318 18.906 1.00 97.38 129 THR A N 1
ATOM 1012 C CA . THR A 1 129 ? -9.825 -7.834 17.554 1.00 97.38 129 THR A CA 1
ATOM 1013 C C . THR A 1 129 ? -11.129 -7.977 16.752 1.00 97.38 129 THR A C 1
ATOM 1015 O O . THR A 1 129 ? -12.211 -7.994 17.350 1.00 97.38 129 THR A O 1
ATOM 1018 N N . PRO A 1 130 ? -11.086 -8.077 15.408 1.00 97.12 130 PRO A N 1
ATOM 1019 C CA . PRO A 1 130 ? -12.285 -8.337 14.613 1.00 97.12 130 PRO A CA 1
ATOM 1020 C C . PRO A 1 130 ? -13.047 -9.576 15.096 1.00 97.12 130 PRO A C 1
ATOM 1022 O O . PRO A 1 130 ? -14.266 -9.529 15.238 1.00 97.12 130 PRO A O 1
ATOM 1025 N N . GLU A 1 131 ? -12.334 -10.650 15.438 1.00 96.81 131 GLU A N 1
ATOM 1026 C CA . GLU A 1 131 ? -12.909 -11.904 15.930 1.00 96.81 131 GLU A CA 1
ATOM 1027 C C . GLU A 1 131 ? -13.654 -11.702 17.255 1.00 96.81 131 GLU A C 1
ATOM 1029 O O . GLU A 1 131 ? -14.806 -12.112 17.384 1.00 96.81 131 GLU A O 1
ATOM 1034 N N . GLU A 1 132 ? -13.039 -11.005 18.215 1.00 96.94 132 GLU A N 1
ATOM 1035 C CA . GLU A 1 132 ? -13.655 -10.662 19.506 1.00 96.94 132 GLU A CA 1
ATOM 1036 C C . GLU A 1 132 ? -14.864 -9.723 19.361 1.00 96.94 132 GLU A C 1
ATOM 1038 O O . GLU A 1 132 ? -15.774 -9.722 20.194 1.00 96.94 132 GLU A O 1
ATOM 1043 N N . ALA A 1 133 ? -14.875 -8.894 18.316 1.00 96.00 133 ALA A N 1
ATOM 1044 C CA . ALA A 1 133 ? -15.993 -8.018 17.995 1.00 96.00 133 ALA A CA 1
ATOM 1045 C C . ALA A 1 133 ? -17.102 -8.714 17.186 1.00 96.00 133 ALA A C 1
ATOM 1047 O O . ALA A 1 133 ? -18.145 -8.106 16.958 1.00 96.00 133 ALA A O 1
ATOM 1048 N N . GLY A 1 134 ? -16.905 -9.965 16.748 1.00 97.12 134 GLY A N 1
ATOM 1049 C CA . GLY A 1 134 ? -17.823 -10.644 15.826 1.00 97.12 134 GLY A CA 1
ATOM 1050 C C . GLY A 1 134 ? -17.845 -10.013 14.428 1.00 97.12 134 GLY A C 1
ATOM 1051 O O . GLY A 1 134 ? -18.800 -10.182 13.670 1.00 97.12 134 GLY A O 1
ATOM 1052 N N . MET A 1 135 ? -16.800 -9.264 14.081 1.00 97.31 135 MET A N 1
ATOM 1053 C CA . MET A 1 135 ? -16.676 -8.508 12.843 1.00 97.31 135 MET A CA 1
ATOM 1054 C C . MET A 1 135 ? -15.742 -9.234 11.880 1.00 97.31 135 MET A C 1
ATOM 1056 O O . MET A 1 135 ? -14.622 -9.605 12.218 1.00 97.31 135 MET A O 1
ATOM 1060 N N . ARG A 1 136 ? -16.176 -9.399 10.631 1.00 96.44 136 ARG A N 1
ATOM 1061 C CA . ARG A 1 136 ? -15.352 -10.008 9.585 1.00 96.44 136 ARG A CA 1
ATOM 1062 C C . ARG A 1 136 ? -14.646 -8.936 8.763 1.00 96.44 136 ARG A C 1
ATOM 1064 O O . ARG A 1 136 ? -15.286 -8.012 8.262 1.00 96.44 136 ARG A O 1
ATOM 1071 N N . LEU A 1 137 ? -13.345 -9.112 8.555 1.00 96.62 137 LEU A N 1
ATOM 1072 C CA . LEU A 1 137 ? -12.593 -8.352 7.560 1.00 96.62 137 LEU A CA 1
ATOM 1073 C C . LEU A 1 137 ? -13.030 -8.771 6.151 1.00 96.62 137 LEU A C 1
ATOM 1075 O O . LEU A 1 137 ? -13.000 -9.954 5.806 1.00 96.62 137 LEU A O 1
ATOM 1079 N N . ARG A 1 138 ? -13.430 -7.809 5.315 1.00 96.75 138 ARG A N 1
ATOM 1080 C CA . ARG A 1 138 ? -13.734 -8.075 3.899 1.00 96.75 138 ARG A CA 1
ATOM 1081 C C . ARG A 1 138 ? -12.481 -8.274 3.054 1.00 96.75 138 ARG A C 1
ATOM 1083 O O . ARG A 1 138 ? -12.545 -8.954 2.035 1.00 96.75 138 ARG A O 1
ATOM 1090 N N . TRP A 1 139 ? -11.362 -7.713 3.490 1.00 95.00 139 TRP A N 1
ATOM 1091 C CA . TRP A 1 139 ? -10.029 -7.974 2.968 1.00 95.00 139 TRP A CA 1
ATOM 1092 C C . TRP A 1 139 ? -9.019 -7.844 4.101 1.00 95.00 139 TRP A C 1
ATOM 1094 O O . TRP A 1 139 ? -9.230 -7.090 5.052 1.00 95.00 139 TRP A O 1
ATOM 1104 N N . HIS A 1 140 ? -7.916 -8.577 3.995 1.00 94.06 140 HIS A N 1
ATOM 1105 C CA . HIS A 1 140 ? -6.806 -8.405 4.919 1.00 94.06 140 HIS A CA 1
ATOM 1106 C C . HIS A 1 140 ? -5.989 -7.173 4.514 1.00 94.06 140 HIS A C 1
ATOM 1108 O O . HIS A 1 140 ? -5.750 -6.982 3.316 1.00 94.06 140 HIS A O 1
ATOM 1114 N N . PRO A 1 141 ? -5.569 -6.330 5.473 1.00 94.00 141 PRO A N 1
ATOM 1115 C CA . PRO A 1 141 ? -4.665 -5.232 5.174 1.00 94.00 141 PRO A CA 1
ATOM 1116 C C . PRO A 1 141 ? -3.379 -5.757 4.536 1.00 94.00 141 PRO A C 1
ATOM 1118 O O . PRO A 1 141 ? -2.847 -6.791 4.936 1.00 94.00 141 PRO A O 1
ATOM 1121 N N . TRP A 1 142 ? -2.873 -5.040 3.539 1.00 90.88 142 TRP A N 1
ATOM 1122 C CA . TRP A 1 142 ? -1.658 -5.416 2.828 1.00 90.88 142 TRP A CA 1
ATOM 1123 C C . TRP A 1 142 ? -0.773 -4.202 2.594 1.00 90.88 142 TRP A C 1
ATOM 1125 O O . TRP A 1 142 ? -1.239 -3.055 2.539 1.00 90.88 142 TRP A O 1
ATOM 1135 N N . ARG A 1 143 ? 0.515 -4.470 2.397 1.00 85.44 143 ARG A N 1
ATOM 1136 C CA . ARG A 1 143 ? 1.474 -3.478 1.932 1.00 85.44 143 ARG A CA 1
ATOM 1137 C C . ARG A 1 143 ? 1.381 -3.320 0.416 1.00 85.44 143 ARG A C 1
ATOM 1139 O O . ARG A 1 143 ? 1.581 -4.299 -0.303 1.00 85.44 143 ARG A O 1
ATOM 1146 N N . PRO A 1 144 ? 1.122 -2.109 -0.103 1.00 82.00 144 PRO A N 1
ATOM 1147 C CA . PRO A 1 144 ? 1.178 -1.870 -1.536 1.00 82.00 144 PRO A CA 1
ATOM 1148 C C . PRO A 1 144 ? 2.587 -2.129 -2.080 1.00 82.00 144 PRO A C 1
ATOM 1150 O O . PRO A 1 144 ? 3.565 -1.553 -1.593 1.00 82.00 144 PRO A O 1
ATOM 1153 N N . ASP A 1 145 ? 2.689 -2.936 -3.135 1.00 69.56 145 ASP A N 1
ATOM 1154 C CA . ASP A 1 145 ? 3.928 -3.087 -3.899 1.00 69.56 145 ASP A CA 1
ATOM 1155 C C . ASP A 1 145 ? 4.138 -1.860 -4.802 1.00 69.56 145 ASP A C 1
ATOM 1157 O O . ASP A 1 145 ? 3.831 -1.845 -5.999 1.00 69.56 145 ASP A O 1
ATOM 1161 N N . LYS A 1 146 ? 4.642 -0.779 -4.196 1.00 58.28 146 LYS A N 1
ATOM 1162 C CA . LYS A 1 146 ? 4.966 0.460 -4.916 1.00 58.28 146 LYS A CA 1
ATOM 1163 C C . LYS A 1 146 ? 6.054 0.236 -5.981 1.00 58.28 146 LYS A C 1
ATOM 1165 O O . LYS A 1 146 ? 6.067 0.960 -6.973 1.00 58.28 146 LYS A O 1
ATOM 1170 N N . THR A 1 147 ? 6.928 -0.761 -5.812 1.00 54.25 147 THR A N 1
ATOM 1171 C CA . THR A 1 147 ? 8.000 -1.081 -6.769 1.00 54.25 147 THR A CA 1
ATOM 1172 C C . THR A 1 147 ? 7.419 -1.685 -8.046 1.00 54.25 147 THR A C 1
ATOM 1174 O O . THR A 1 147 ? 7.756 -1.235 -9.139 1.00 54.25 147 THR A O 1
ATOM 1177 N N . GLY A 1 148 ? 6.473 -2.621 -7.928 1.00 53.03 148 GLY A N 1
ATOM 1178 C CA . GLY A 1 148 ? 5.755 -3.191 -9.070 1.00 53.03 148 GLY A CA 1
ATOM 1179 C C . GLY A 1 148 ? 4.920 -2.166 -9.850 1.00 53.03 148 GLY A C 1
ATOM 1180 O O . GLY A 1 148 ? 4.887 -2.207 -11.082 1.00 53.03 148 GLY A O 1
ATOM 1181 N N . TYR A 1 149 ? 4.284 -1.210 -9.162 1.00 52.06 149 TYR A N 1
ATOM 1182 C CA . TYR A 1 149 ? 3.506 -0.142 -9.808 1.00 52.06 149 TYR A CA 1
ATOM 1183 C C . TYR A 1 149 ? 4.394 0.873 -10.544 1.00 52.06 149 TYR A C 1
ATOM 1185 O O . TYR A 1 149 ? 4.135 1.188 -11.706 1.00 52.06 149 TYR A O 1
ATOM 1193 N N . ALA A 1 150 ? 5.469 1.341 -9.899 1.00 53.56 150 ALA A N 1
ATOM 1194 C CA . ALA A 1 150 ? 6.429 2.262 -10.509 1.00 53.56 150 ALA A CA 1
ATOM 1195 C C . ALA A 1 150 ? 7.110 1.636 -11.732 1.00 53.56 150 ALA A C 1
ATOM 1197 O O . ALA A 1 150 ? 7.232 2.290 -12.765 1.00 53.56 150 ALA A O 1
ATOM 1198 N N . GLN A 1 151 ? 7.460 0.348 -11.647 1.00 51.25 151 GLN A N 1
ATOM 1199 C CA . GLN A 1 151 ? 7.984 -0.416 -12.773 1.00 51.25 151 GLN A CA 1
ATOM 1200 C C . GLN A 1 151 ? 6.993 -0.353 -13.945 1.00 51.25 151 GLN A C 1
ATOM 1202 O O . GLN A 1 151 ? 7.340 0.170 -15.000 1.00 51.25 151 GLN A O 1
ATOM 1207 N N . ARG A 1 152 ? 5.735 -0.787 -13.759 1.00 53.22 152 ARG A N 1
ATOM 1208 C CA . ARG A 1 152 ? 4.702 -0.775 -14.819 1.00 53.22 152 ARG A CA 1
ATOM 1209 C C . ARG A 1 152 ? 4.468 0.611 -15.429 1.00 53.22 152 ARG A C 1
ATOM 1211 O O . ARG A 1 152 ? 4.289 0.703 -16.638 1.00 53.22 152 ARG A O 1
ATOM 1218 N N . ALA A 1 153 ? 4.495 1.671 -14.622 1.00 53.94 153 ALA A N 1
ATOM 1219 C CA . ALA A 1 153 ? 4.327 3.045 -15.097 1.00 53.94 153 ALA A CA 1
ATOM 1220 C C . ALA A 1 153 ? 5.520 3.536 -15.939 1.00 53.94 153 ALA A C 1
ATOM 1222 O O . ALA A 1 153 ? 5.315 4.153 -16.983 1.00 53.94 153 ALA A O 1
ATOM 1223 N N . ILE A 1 154 ? 6.757 3.214 -15.540 1.00 54.69 154 ILE A N 1
ATOM 1224 C CA . ILE A 1 154 ? 7.963 3.498 -16.335 1.00 54.69 154 ILE A CA 1
ATOM 1225 C C . ILE A 1 154 ? 7.904 2.742 -17.670 1.00 54.69 154 ILE A C 1
ATOM 1227 O O . ILE A 1 154 ? 8.182 3.323 -18.715 1.00 54.69 154 ILE A O 1
ATOM 1231 N N . TRP A 1 155 ? 7.474 1.476 -17.664 1.00 49.53 155 TRP A N 1
ATOM 1232 C CA . TRP A 1 155 ? 7.288 0.704 -18.899 1.00 49.53 155 TRP A CA 1
ATOM 1233 C C . TRP A 1 155 ? 6.205 1.292 -19.807 1.00 49.53 155 TRP A C 1
ATOM 1235 O O . TRP A 1 155 ? 6.428 1.381 -21.010 1.00 49.53 155 TRP A O 1
ATOM 1245 N N . ALA A 1 156 ? 5.079 1.747 -19.248 1.00 51.56 156 ALA A N 1
ATOM 1246 C CA . ALA A 1 156 ? 4.020 2.409 -20.011 1.00 51.56 156 ALA A CA 1
ATOM 1247 C C . ALA A 1 156 ? 4.491 3.732 -20.644 1.00 51.56 156 ALA A C 1
ATOM 1249 O O . ALA A 1 156 ? 4.117 4.032 -21.770 1.00 51.56 156 ALA A O 1
ATOM 1250 N N . GLY A 1 157 ? 5.345 4.502 -19.960 1.00 53.12 157 GLY A N 1
ATOM 1251 C CA . GLY A 1 157 ? 5.927 5.738 -20.501 1.00 53.12 157 GLY A CA 1
ATOM 1252 C C . GLY A 1 157 ? 7.030 5.516 -21.544 1.00 53.12 157 GLY A C 1
ATOM 1253 O O . GLY A 1 157 ? 7.253 6.369 -22.397 1.00 53.12 157 GLY A O 1
ATOM 1254 N N . LEU A 1 158 ? 7.713 4.368 -21.502 1.00 49.81 158 LEU A N 1
ATOM 1255 C CA . LEU A 1 158 ? 8.719 3.965 -22.494 1.00 49.81 158 LEU A CA 1
ATOM 1256 C C . LEU A 1 158 ? 8.118 3.272 -23.729 1.00 49.81 158 LEU A C 1
ATOM 1258 O O . LEU A 1 158 ? 8.863 2.953 -24.659 1.00 49.81 158 LEU A O 1
ATOM 1262 N N . ALA A 1 159 ? 6.805 3.037 -23.731 1.00 42.62 159 ALA A N 1
ATOM 1263 C CA . ALA A 1 159 ? 6.041 2.505 -24.847 1.00 42.62 159 ALA A CA 1
ATOM 1264 C C . ALA A 1 159 ? 5.169 3.623 -25.448 1.00 42.62 159 ALA A C 1
ATOM 1266 O O . ALA A 1 159 ? 4.010 3.767 -25.056 1.00 42.62 159 ALA A O 1
ATOM 1267 N N . PRO A 1 160 ? 5.674 4.444 -26.389 1.00 43.16 160 PRO A N 1
ATOM 1268 C CA . PRO A 1 160 ? 4.756 5.168 -27.250 1.00 43.16 160 PRO A CA 1
ATOM 1269 C C . PRO A 1 160 ? 3.948 4.128 -28.032 1.00 43.16 160 PRO A C 1
ATOM 1271 O O . PRO A 1 160 ? 4.516 3.234 -28.656 1.00 43.16 160 PRO A O 1
ATOM 1274 N N . ALA A 1 161 ? 2.621 4.221 -27.950 1.00 44.56 161 ALA A N 1
ATOM 1275 C CA . ALA A 1 161 ? 1.736 3.453 -28.809 1.00 44.56 161 ALA A CA 1
ATOM 1276 C C . ALA A 1 161 ? 2.065 3.785 -30.273 1.00 44.56 161 ALA A C 1
ATOM 1278 O O . ALA A 1 161 ? 2.016 4.953 -30.669 1.00 44.56 161 ALA A O 1
ATOM 1279 N N . GLY A 1 162 ? 2.419 2.757 -31.037 1.00 41.12 162 GLY A N 1
ATOM 1280 C CA . GLY A 1 162 ? 2.718 2.816 -32.464 1.00 41.12 162 GLY A CA 1
ATOM 1281 C C . GLY A 1 162 ? 2.959 1.422 -33.001 1.00 41.12 162 GLY A C 1
ATOM 1282 O O . GLY A 1 162 ? 4.099 0.942 -32.841 1.00 41.12 162 GLY A O 1
#